Protein AF-A0A517VEU7-F1 (afdb_monomer_lite)

Secondary structure (DSSP, 8-state):
-HHHHHHHHHHHHHHHHHHHHHHHHHHHTTTTTTHHHHHHTTS-TTSPTTS---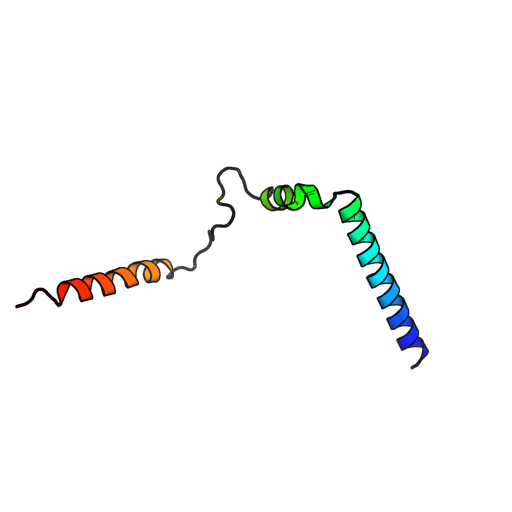--TTHHHHHHHHHHHHHHHHHTTS--

Foldseek 3Di:
DVVVVVVVVVVCCVVVVVVVVVVVVCVVVCVCVCVVVVVCVVDDPPDDDPDDPDDDPPVVVVVVVVVVVVVVVVVVPPPD

Radius of gyration: 28.08 Å; chains: 1; bounding box: 57×71×43 Å

pLDDT: mean 82.58, std 14.95, range [54.91, 98.56]

Sequence (80 aa):
MTLTHATIWLFMLLLGGTAVAALVWAFATNQLRDFQAGATSIFDDDEPIGEMTDTFPGDEAMFQSDQSIQRNLRNDGNEE

Structure (mmCIF, N/CA/C/O backbone):
data_AF-A0A517VEU7-F1
#
_entry.id   AF-A0A517VEU7-F1
#
loop_
_atom_site.group_PDB
_atom_site.id
_atom_site.type_symbol
_atom_site.label_atom_id
_atom_site.label_alt_id
_atom_site.label_comp_id
_atom_site.label_asym_id
_atom_site.label_entity_id
_atom_site.label_seq_id
_atom_site.pdbx_PDB_ins_code
_atom_site.Cartn_x
_atom_site.Cartn_y
_atom_site.Cartn_z
_atom_site.occupancy
_atom_site.B_iso_or_equiv
_atom_site.auth_seq_id
_atom_site.auth_comp_id
_atom_site.auth_asym_id
_atom_site.auth_atom_id
_atom_site.pdbx_PDB_model_num
ATOM 1 N N . MET A 1 1 ? 29.048 8.668 -4.838 1.00 70.44 1 MET A N 1
ATOM 2 C CA . MET A 1 1 ? 28.445 7.322 -4.727 1.00 70.44 1 MET A CA 1
ATOM 3 C C . MET A 1 1 ? 27.877 7.053 -3.339 1.00 70.44 1 MET A C 1
ATOM 5 O O . MET A 1 1 ? 26.752 6.610 -3.265 1.00 70.44 1 MET A O 1
ATOM 9 N N . THR A 1 2 ? 28.551 7.351 -2.229 1.00 92.88 2 THR A N 1
ATOM 10 C CA . THR A 1 2 ? 28.018 7.067 -0.875 1.00 92.88 2 THR A CA 1
ATOM 11 C C . THR A 1 2 ? 26.722 7.817 -0.523 1.00 92.88 2 THR A C 1
ATOM 13 O O . THR A 1 2 ? 25.801 7.213 0.017 1.00 92.88 2 THR A O 1
ATOM 16 N N . LEU A 1 3 ? 26.613 9.101 -0.889 1.00 94.75 3 LEU A N 1
ATOM 17 C CA . LEU A 1 3 ? 25.435 9.931 -0.597 1.00 94.75 3 LEU A CA 1
ATOM 18 C C . LEU A 1 3 ? 24.144 9.393 -1.235 1.00 94.75 3 LEU A C 1
ATOM 20 O O . LEU A 1 3 ? 23.123 9.314 -0.566 1.00 94.75 3 LEU A O 1
ATOM 24 N N . THR A 1 4 ? 24.194 8.972 -2.502 1.00 96.44 4 THR A N 1
ATOM 25 C CA . THR A 1 4 ? 23.015 8.452 -3.214 1.00 96.44 4 THR A CA 1
ATOM 26 C C . THR A 1 4 ? 22.492 7.170 -2.577 1.00 96.44 4 THR A C 1
ATOM 28 O O . THR A 1 4 ? 21.290 7.039 -2.368 1.00 96.44 4 THR A O 1
ATOM 31 N N . HIS A 1 5 ? 23.382 6.249 -2.196 1.00 96.38 5 HIS A N 1
ATOM 32 C CA . HIS A 1 5 ? 22.986 5.028 -1.492 1.00 96.38 5 HIS A CA 1
ATOM 33 C C . HIS A 1 5 ? 22.369 5.349 -0.126 1.00 96.38 5 HIS A C 1
ATOM 35 O O . HIS A 1 5 ? 21.342 4.772 0.218 1.00 96.38 5 HIS A O 1
ATOM 41 N N . ALA A 1 6 ? 22.940 6.295 0.627 1.00 97.50 6 ALA A N 1
ATOM 42 C CA . ALA A 1 6 ? 22.380 6.714 1.912 1.00 97.50 6 ALA A CA 1
ATOM 43 C C . ALA A 1 6 ? 20.959 7.283 1.761 1.00 97.50 6 ALA A C 1
ATOM 45 O O . ALA A 1 6 ? 20.077 6.941 2.545 1.00 97.50 6 ALA A O 1
ATOM 46 N N . THR A 1 7 ? 20.711 8.090 0.725 1.00 97.69 7 THR A N 1
ATOM 47 C CA . THR A 1 7 ? 19.371 8.614 0.433 1.00 97.69 7 THR A CA 1
ATOM 48 C C . THR A 1 7 ? 18.386 7.506 0.071 1.00 97.69 7 THR A C 1
ATOM 50 O O . THR A 1 7 ? 17.264 7.522 0.572 1.00 97.69 7 THR A O 1
ATOM 53 N N . ILE A 1 8 ? 18.796 6.532 -0.749 1.00 98.06 8 ILE A N 1
ATOM 54 C CA . ILE A 1 8 ? 17.948 5.388 -1.124 1.00 98.06 8 ILE A CA 1
ATOM 55 C C . ILE A 1 8 ? 17.561 4.585 0.119 1.00 98.06 8 ILE A C 1
ATOM 57 O O . ILE A 1 8 ? 16.377 4.345 0.344 1.00 98.06 8 ILE A O 1
ATOM 61 N N . TRP A 1 9 ? 18.536 4.221 0.954 1.00 98.06 9 TRP A N 1
ATOM 62 C CA . TRP A 1 9 ? 18.275 3.466 2.180 1.00 98.06 9 TRP A CA 1
ATOM 63 C C . TRP A 1 9 ? 17.371 4.228 3.146 1.00 98.06 9 TRP A C 1
ATOM 65 O O . TRP A 1 9 ? 16.443 3.641 3.698 1.00 98.06 9 TRP A O 1
ATOM 75 N N . LEU A 1 10 ? 17.591 5.534 3.307 1.00 98.12 10 LEU A N 1
ATOM 76 C CA . LEU A 1 10 ? 16.733 6.378 4.132 1.00 98.12 10 LEU A CA 1
ATOM 77 C C . LEU A 1 10 ? 15.289 6.377 3.618 1.00 98.12 10 LEU A C 1
ATOM 79 O O . LEU A 1 10 ? 14.368 6.143 4.394 1.00 98.12 10 LEU A O 1
ATOM 83 N N . PHE A 1 11 ? 15.087 6.601 2.318 1.00 98.44 11 PHE A N 1
ATOM 84 C CA . PHE A 1 11 ? 13.749 6.597 1.725 1.00 98.44 11 PHE A CA 1
ATOM 85 C C . PHE A 1 11 ? 13.067 5.237 1.854 1.00 98.44 11 PHE A C 1
ATOM 87 O O . PHE A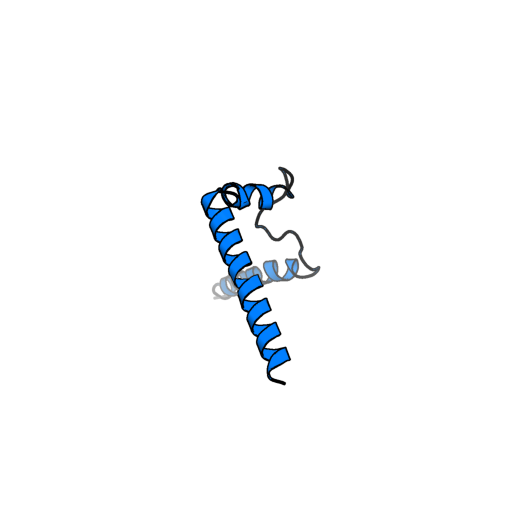 1 11 ? 11.884 5.177 2.182 1.00 98.44 11 PHE A O 1
ATOM 94 N N . MET A 1 12 ? 13.810 4.152 1.638 1.00 98.38 12 MET A N 1
ATOM 95 C CA . MET A 1 12 ? 13.280 2.796 1.738 1.00 98.38 12 MET A CA 1
ATOM 96 C C . MET A 1 12 ? 12.839 2.471 3.168 1.00 98.38 12 MET A C 1
ATOM 98 O O . MET A 1 12 ? 11.759 1.920 3.366 1.00 98.38 12 MET A O 1
ATOM 102 N N . LEU A 1 13 ? 13.633 2.866 4.168 1.00 98.44 13 LEU A N 1
ATOM 103 C CA . LEU A 1 13 ? 13.281 2.694 5.578 1.00 98.44 13 LEU A CA 1
ATOM 104 C C . LEU A 1 13 ? 12.098 3.571 5.987 1.00 98.44 13 LEU A C 1
ATOM 106 O O . LEU A 1 13 ? 11.228 3.101 6.715 1.00 98.44 13 LEU A O 1
ATOM 110 N N . LEU A 1 14 ? 12.040 4.816 5.509 1.00 98.56 14 LEU A N 1
ATOM 111 C CA . LEU A 1 14 ? 10.921 5.708 5.799 1.00 98.56 14 LEU A CA 1
ATOM 112 C C . LEU A 1 14 ? 9.623 5.176 5.195 1.00 98.56 14 LEU A C 1
ATOM 114 O O . LEU A 1 14 ? 8.657 5.007 5.928 1.00 98.56 14 LEU A O 1
ATOM 118 N N . LEU A 1 15 ? 9.602 4.866 3.897 1.00 98.25 15 LEU A N 1
ATOM 119 C CA . LEU A 1 15 ? 8.399 4.367 3.225 1.00 98.25 15 LEU A CA 1
ATOM 120 C C . LEU A 1 15 ? 7.986 2.983 3.728 1.00 98.25 15 LEU A C 1
ATOM 122 O O . LEU A 1 15 ? 6.807 2.749 3.976 1.00 98.25 15 LEU A O 1
ATOM 126 N N . GLY A 1 16 ? 8.941 2.072 3.915 1.00 98.25 16 GLY A N 1
ATOM 127 C CA . GLY A 1 16 ? 8.655 0.751 4.470 1.00 98.25 16 GLY A CA 1
ATOM 128 C C . GLY A 1 16 ? 8.130 0.843 5.903 1.00 98.25 16 GLY A C 1
ATOM 129 O O . GLY A 1 16 ? 7.121 0.226 6.238 1.00 98.25 16 GLY A O 1
ATOM 130 N N . GLY A 1 17 ? 8.770 1.665 6.738 1.00 98.38 17 GLY A N 1
ATOM 131 C CA . GLY A 1 17 ? 8.365 1.880 8.124 1.00 98.38 17 GLY A CA 1
ATOM 132 C C . GLY A 1 17 ? 6.981 2.515 8.246 1.00 98.38 17 GLY A C 1
ATOM 133 O O . GLY A 1 17 ? 6.162 2.037 9.032 1.00 98.38 17 GLY A O 1
ATOM 134 N N . THR A 1 18 ? 6.680 3.546 7.449 1.00 98.19 18 THR A N 1
ATOM 135 C CA . THR A 1 18 ? 5.349 4.170 7.459 1.00 98.19 18 THR A CA 1
ATOM 136 C C . THR A 1 18 ? 4.275 3.245 6.905 1.00 98.19 18 THR A C 1
ATOM 138 O O . THR A 1 18 ? 3.182 3.223 7.463 1.00 98.19 18 THR A O 1
ATOM 141 N N . ALA A 1 19 ? 4.572 2.438 5.882 1.00 98.00 19 ALA A N 1
ATOM 142 C CA . ALA A 1 19 ? 3.634 1.445 5.363 1.00 98.00 19 ALA A CA 1
ATOM 143 C C . ALA A 1 19 ? 3.265 0.401 6.427 1.00 98.00 19 ALA A C 1
ATOM 145 O O . ALA A 1 19 ? 2.083 0.132 6.640 1.00 98.00 19 ALA A O 1
ATOM 146 N N . VAL A 1 20 ? 4.254 -0.140 7.150 1.00 98.12 20 VAL A N 1
ATOM 147 C CA . VAL A 1 20 ? 4.001 -1.089 8.248 1.00 98.12 20 VAL A CA 1
ATOM 148 C C . VAL A 1 20 ? 3.221 -0.421 9.380 1.00 98.12 20 VAL A C 1
ATOM 150 O O . VAL A 1 20 ? 2.247 -0.992 9.866 1.00 98.12 20 VAL A O 1
ATOM 153 N N . ALA A 1 21 ? 3.593 0.797 9.779 1.00 97.81 21 ALA A N 1
ATOM 154 C CA . ALA A 1 21 ? 2.874 1.532 10.818 1.00 97.81 21 ALA A CA 1
ATOM 155 C C . ALA A 1 21 ? 1.410 1.805 10.427 1.00 97.81 21 ALA A C 1
ATOM 157 O O . ALA A 1 21 ? 0.508 1.600 11.240 1.00 97.81 21 ALA A O 1
ATOM 158 N N . ALA A 1 22 ? 1.165 2.210 9.178 1.00 97.12 22 ALA A N 1
ATOM 159 C CA . ALA A 1 22 ? -0.176 2.427 8.644 1.00 97.12 22 ALA A CA 1
ATOM 160 C C . ALA A 1 22 ? -0.989 1.127 8.600 1.00 97.12 22 ALA A C 1
ATOM 162 O O . ALA A 1 22 ? -2.161 1.126 8.969 1.00 97.12 22 ALA A O 1
ATOM 163 N N . LEU A 1 23 ? -0.364 0.011 8.216 1.00 95.75 23 LEU A N 1
ATOM 164 C CA . LEU A 1 23 ? -1.006 -1.301 8.210 1.00 95.75 23 LEU A CA 1
ATOM 165 C C . LEU A 1 23 ? -1.400 -1.744 9.627 1.00 95.75 23 LEU A C 1
ATOM 167 O O . LEU A 1 23 ? -2.535 -2.162 9.849 1.00 95.75 23 LEU A O 1
ATOM 171 N N . VAL A 1 24 ? -0.498 -1.606 10.602 1.00 97.19 24 VAL A N 1
ATOM 172 C CA . VAL A 1 24 ? -0.791 -1.910 12.014 1.00 97.19 24 VAL A CA 1
ATOM 173 C C . VAL A 1 24 ? -1.925 -1.029 12.534 1.00 97.19 24 VAL A C 1
ATOM 175 O O . VAL A 1 24 ? -2.829 -1.526 13.205 1.00 97.19 24 VAL A O 1
ATOM 178 N N . TRP A 1 25 ? -1.921 0.261 12.193 1.00 97.44 25 TRP A N 1
ATOM 179 C CA . TRP A 1 25 ? -3.010 1.168 12.543 1.00 97.44 25 TRP A CA 1
ATOM 180 C C . TRP A 1 25 ? -4.342 0.738 11.917 1.00 97.44 25 TRP A C 1
ATOM 182 O O . TRP A 1 25 ? -5.358 0.731 12.611 1.00 97.44 25 TRP A O 1
ATOM 192 N N . ALA A 1 26 ? -4.346 0.321 10.649 1.00 95.31 26 ALA A N 1
ATOM 193 C CA . ALA A 1 26 ? -5.544 -0.156 9.961 1.00 95.31 26 ALA A CA 1
ATOM 194 C C . ALA A 1 26 ? -6.125 -1.419 10.621 1.00 95.31 26 ALA A C 1
ATOM 196 O O . ALA A 1 26 ? -7.341 -1.512 10.800 1.00 95.31 26 ALA A O 1
ATOM 197 N N . PHE A 1 27 ? -5.271 -2.352 11.056 1.00 94.94 27 PHE A N 1
ATOM 198 C CA . PHE A 1 27 ? -5.704 -3.506 11.850 1.00 94.94 27 PHE A CA 1
ATOM 199 C C . PHE A 1 27 ? -6.254 -3.087 13.219 1.00 94.94 27 PHE A C 1
ATOM 201 O O . PHE A 1 27 ? -7.343 -3.512 13.594 1.00 94.94 27 PHE A O 1
ATOM 208 N N . ALA A 1 28 ? -5.548 -2.217 13.947 1.00 95.00 28 ALA A N 1
ATOM 209 C CA . ALA A 1 28 ? -5.958 -1.769 15.280 1.00 95.00 28 ALA A CA 1
ATOM 210 C C . ALA A 1 28 ? -7.272 -0.967 15.274 1.00 95.00 28 ALA A C 1
ATOM 212 O O . ALA A 1 28 ? -8.033 -1.008 16.238 1.00 95.00 28 ALA A O 1
ATOM 213 N N . THR A 1 29 ? -7.549 -0.246 14.188 1.00 96.00 29 THR A N 1
ATOM 214 C CA . THR A 1 29 ? -8.787 0.526 13.997 1.00 96.00 29 THR A CA 1
ATOM 215 C C . THR A 1 29 ? -9.868 -0.247 13.247 1.00 96.00 29 THR A C 1
ATOM 217 O O . THR A 1 29 ? -10.918 0.313 12.940 1.00 96.00 29 THR A O 1
ATOM 220 N N . ASN A 1 30 ? -9.646 -1.541 12.993 1.00 91.56 30 ASN A N 1
ATOM 221 C CA . ASN A 1 30 ? -10.611 -2.427 12.351 1.00 91.56 30 ASN A CA 1
ATOM 222 C C . ASN A 1 30 ? -11.041 -1.958 10.943 1.00 91.56 30 ASN A C 1
ATOM 224 O O . ASN A 1 30 ? -12.119 -2.315 10.472 1.00 91.56 30 ASN A O 1
ATOM 228 N N . GLN A 1 31 ? -10.190 -1.194 10.249 1.00 90.50 31 GLN A N 1
ATOM 229 C CA . GLN A 1 31 ? -10.447 -0.687 8.889 1.00 90.50 31 GLN A CA 1
ATOM 230 C C . GLN A 1 31 ? -10.600 -1.819 7.865 1.00 90.50 31 GLN A C 1
ATOM 232 O O . GLN A 1 31 ? -11.207 -1.641 6.818 1.00 90.50 31 GLN A O 1
ATOM 237 N N . LEU A 1 32 ? -10.071 -3.002 8.184 1.00 89.25 32 LEU A N 1
ATOM 238 C CA . LEU A 1 32 ? -10.171 -4.208 7.364 1.00 89.25 32 LEU A CA 1
ATOM 239 C C . LEU A 1 32 ? -11.323 -5.138 7.791 1.00 89.25 32 LEU A C 1
ATOM 241 O O . LEU A 1 32 ? -11.428 -6.238 7.257 1.00 89.25 32 LEU A O 1
ATOM 245 N N . ARG A 1 33 ? -12.183 -4.735 8.744 1.00 89.75 33 ARG A N 1
ATOM 246 C CA . ARG A 1 33 ? -13.274 -5.589 9.261 1.00 89.75 33 ARG A CA 1
ATOM 247 C C . ARG A 1 33 ? -14.235 -6.024 8.164 1.00 89.75 33 ARG A C 1
ATOM 249 O O . ARG A 1 33 ? -14.547 -7.201 8.050 1.00 89.75 33 ARG A O 1
ATOM 256 N N . ASP A 1 34 ? -14.683 -5.056 7.375 1.00 89.38 34 ASP A N 1
ATOM 257 C CA . ASP A 1 34 ? -15.744 -5.235 6.384 1.00 89.38 34 ASP A CA 1
ATOM 258 C C . ASP A 1 34 ? -15.149 -5.332 4.968 1.00 89.38 34 ASP A C 1
ATOM 260 O O . ASP A 1 34 ? -15.787 -4.982 3.977 1.00 89.38 34 ASP A O 1
ATOM 264 N N . PHE A 1 35 ? -13.904 -5.819 4.866 1.00 89.06 35 PHE A N 1
ATOM 265 C CA . PHE A 1 35 ? -13.182 -5.946 3.599 1.00 89.06 35 PHE A CA 1
ATOM 266 C C . PHE A 1 35 ? -13.953 -6.802 2.585 1.00 89.06 35 PHE A C 1
ATOM 268 O O . PHE A 1 35 ? -14.048 -6.436 1.416 1.00 89.06 35 PHE A O 1
ATOM 275 N N . GLN A 1 36 ? -14.576 -7.891 3.051 1.00 87.56 36 GLN A N 1
ATOM 276 C CA . GLN A 1 36 ? -15.423 -8.740 2.214 1.00 87.56 36 GLN A CA 1
ATOM 277 C C . GLN A 1 36 ? -16.631 -7.973 1.667 1.00 87.56 36 GLN A C 1
ATOM 279 O O . GLN A 1 36 ? -16.932 -8.103 0.490 1.00 87.56 36 GLN A O 1
ATOM 284 N N . ALA A 1 37 ? -17.286 -7.150 2.489 1.00 87.69 37 ALA A N 1
ATOM 285 C CA . ALA A 1 37 ? -18.463 -6.395 2.068 1.00 87.69 37 ALA A CA 1
ATOM 286 C C . ALA A 1 37 ? -18.124 -5.379 0.967 1.00 87.69 37 ALA A C 1
ATOM 288 O O . ALA A 1 37 ? -18.888 -5.224 0.022 1.00 87.69 37 ALA A O 1
ATOM 289 N N . GLY A 1 38 ? -16.960 -4.725 1.055 1.00 87.94 38 GLY A N 1
ATOM 290 C CA . GLY A 1 38 ? -16.466 -3.855 -0.015 1.00 87.94 38 GLY A CA 1
ATOM 291 C C . GLY A 1 38 ? -16.067 -4.623 -1.279 1.00 87.94 38 GLY A C 1
ATOM 292 O O . GLY A 1 38 ? -16.323 -4.162 -2.384 1.00 87.94 38 GLY A O 1
ATOM 293 N N . ALA A 1 39 ? -15.474 -5.812 -1.139 1.00 89.81 39 ALA A N 1
ATOM 294 C CA . ALA A 1 39 ? -15.150 -6.659 -2.287 1.00 89.81 39 ALA A CA 1
ATOM 295 C C . ALA A 1 39 ? -16.406 -7.170 -3.014 1.00 89.81 39 ALA A C 1
ATOM 297 O O . ALA A 1 39 ? -16.384 -7.324 -4.232 1.00 89.81 39 ALA A O 1
ATOM 298 N N . THR A 1 40 ? -17.497 -7.413 -2.283 1.00 91.06 40 THR A N 1
ATOM 299 C CA . THR A 1 40 ? -18.759 -7.886 -2.860 1.00 91.06 40 THR A CA 1
ATOM 300 C C . THR A 1 40 ? -19.694 -6.760 -3.300 1.00 91.06 40 THR A C 1
ATOM 302 O O . THR A 1 40 ? -20.669 -7.043 -3.975 1.00 91.06 40 THR A O 1
ATOM 305 N N . SER A 1 41 ? -19.423 -5.493 -2.966 1.00 90.94 41 SER A N 1
ATOM 306 C CA . SER A 1 41 ? -20.346 -4.376 -3.247 1.00 90.94 41 SER A CA 1
ATOM 307 C C . SER A 1 41 ? -20.462 -3.986 -4.722 1.00 90.94 41 SER A C 1
ATOM 309 O O . SER A 1 41 ? -21.254 -3.115 -5.060 1.00 90.94 41 SER A O 1
ATOM 311 N N . ILE A 1 42 ? -19.588 -4.524 -5.570 1.00 89.00 42 ILE A N 1
ATOM 312 C CA . ILE A 1 42 ? -19.611 -4.333 -7.024 1.00 89.00 42 ILE A CA 1
ATOM 313 C C . ILE A 1 42 ? -20.672 -5.228 -7.677 1.00 89.00 42 ILE A C 1
ATOM 315 O O . ILE A 1 42 ? -21.188 -4.859 -8.725 1.00 89.00 42 ILE A O 1
ATOM 319 N N . PHE A 1 43 ? -20.971 -6.373 -7.065 1.00 88.75 43 PHE A N 1
ATOM 320 C CA . PHE A 1 43 ? -21.939 -7.329 -7.578 1.00 88.75 43 PHE A CA 1
ATOM 321 C C . PHE A 1 43 ? -23.343 -6.904 -7.154 1.00 88.75 43 PHE A C 1
ATOM 323 O O . PHE A 1 43 ? -23.566 -6.576 -5.985 1.00 88.75 43 PHE A O 1
ATOM 330 N N . ASP A 1 44 ? -24.277 -6.931 -8.098 1.00 87.25 44 ASP A N 1
ATOM 331 C CA . ASP A 1 44 ? -25.701 -6.795 -7.800 1.00 87.25 44 ASP A CA 1
ATOM 332 C C . ASP A 1 44 ? -26.249 -8.099 -7.186 1.00 87.25 44 ASP A C 1
ATOM 334 O O . ASP A 1 44 ? -25.613 -9.153 -7.251 1.00 87.25 44 ASP A O 1
ATOM 338 N N . ASP A 1 45 ? -27.452 -8.048 -6.603 1.00 86.38 45 ASP A N 1
ATOM 339 C CA . ASP A 1 45 ? -28.063 -9.182 -5.883 1.00 86.38 45 ASP A CA 1
ATOM 340 C C . ASP A 1 45 ? -28.232 -10.454 -6.743 1.00 86.38 45 ASP A C 1
ATOM 342 O O . ASP A 1 45 ? -28.304 -11.561 -6.207 1.00 86.38 45 ASP A O 1
ATOM 346 N N . ASP A 1 46 ? -28.285 -10.300 -8.068 1.00 85.38 46 ASP A N 1
ATOM 347 C CA . ASP A 1 46 ? -28.466 -11.388 -9.034 1.00 85.38 46 ASP A CA 1
ATOM 348 C C . ASP A 1 46 ? -27.138 -11.901 -9.638 1.00 85.38 46 ASP A C 1
ATOM 350 O O . ASP A 1 46 ? -27.143 -12.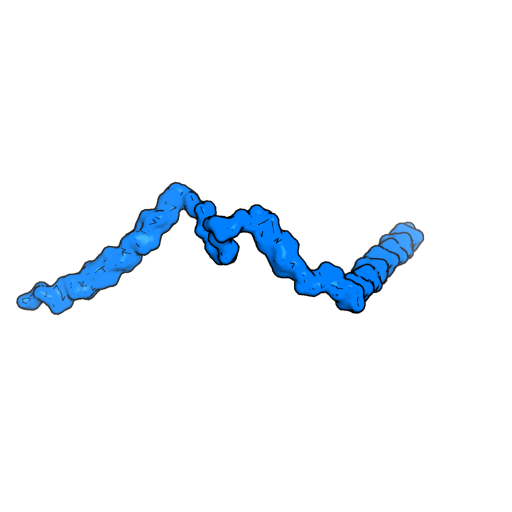885 -10.385 1.00 85.38 46 ASP A O 1
ATOM 354 N N . GLU A 1 47 ? -25.998 -11.258 -9.356 1.00 84.38 47 GLU A N 1
ATOM 355 C CA . GLU A 1 47 ? -24.707 -11.633 -9.946 1.00 84.38 47 GLU A CA 1
ATOM 356 C C . GLU A 1 47 ? -23.990 -12.740 -9.146 1.00 84.38 47 GLU A C 1
ATOM 358 O O . GLU A 1 47 ? -23.894 -12.676 -7.915 1.00 84.38 47 GLU A O 1
ATOM 363 N N . PRO A 1 48 ? -23.429 -13.768 -9.816 1.00 82.50 48 PRO A N 1
ATOM 364 C CA . PRO A 1 48 ? -22.793 -14.881 -9.126 1.00 82.50 48 PRO A CA 1
ATOM 365 C C . PRO A 1 48 ? -21.402 -14.495 -8.600 1.00 82.50 48 PRO A C 1
ATOM 367 O O . PRO A 1 48 ? -20.461 -14.230 -9.350 1.00 82.50 48 PRO A O 1
ATOM 370 N N . ILE A 1 49 ? -21.247 -14.507 -7.275 1.00 87.31 49 ILE A N 1
ATOM 371 C CA . ILE A 1 49 ? -19.977 -14.212 -6.602 1.00 87.31 49 ILE A CA 1
ATOM 372 C C . ILE A 1 49 ? -19.133 -15.486 -6.510 1.00 87.31 49 ILE A C 1
ATOM 374 O O . ILE A 1 49 ? -19.524 -16.466 -5.881 1.00 87.31 49 ILE A O 1
ATOM 378 N N . GLY A 1 50 ? -17.921 -15.439 -7.065 1.00 84.44 50 GLY A N 1
ATOM 379 C CA . GLY A 1 50 ? -16.966 -16.551 -7.003 1.00 84.44 50 GLY A CA 1
ATOM 380 C C . GLY A 1 50 ? -17.139 -17.601 -8.103 1.00 84.44 50 GLY A C 1
ATOM 381 O O . GLY A 1 50 ? -16.409 -18.591 -8.099 1.00 84.44 50 GLY A O 1
ATOM 382 N N . GLU A 1 51 ? -18.042 -17.371 -9.058 1.00 83.69 51 GLU A N 1
ATOM 383 C CA . GLU A 1 51 ? -18.187 -18.187 -10.264 1.00 83.69 51 GLU A CA 1
ATOM 384 C C . GLU A 1 51 ? -17.622 -17.439 -11.478 1.00 83.69 51 GLU A C 1
ATOM 386 O O . GLU A 1 51 ? -17.748 -16.221 -11.605 1.00 83.69 51 GLU A O 1
ATOM 391 N N . MET A 1 52 ? -16.958 -18.168 -12.372 1.00 79.75 52 MET A N 1
ATOM 392 C CA . MET A 1 52 ? -16.439 -17.608 -13.617 1.00 79.75 52 MET A CA 1
ATOM 393 C C . MET A 1 52 ? -17.600 -17.421 -14.600 1.00 79.75 52 MET A C 1
ATOM 395 O O . MET A 1 52 ? -18.211 -18.400 -15.016 1.00 79.75 52 MET A O 1
ATOM 399 N N . THR A 1 53 ? -17.906 -16.173 -14.959 1.00 80.88 53 THR A N 1
ATOM 400 C CA . THR A 1 53 ? -19.007 -15.827 -15.880 1.00 80.88 53 THR A CA 1
ATOM 401 C C . THR A 1 53 ? -18.564 -15.645 -17.330 1.00 80.88 53 THR A C 1
ATOM 403 O O . THR A 1 53 ? -19.388 -15.733 -18.235 1.00 80.88 53 THR A O 1
ATOM 406 N N . ASP A 1 54 ? -17.273 -15.406 -17.564 1.00 80.38 54 ASP A N 1
ATOM 407 C CA . ASP A 1 54 ? -16.698 -15.291 -18.904 1.00 80.38 54 ASP A CA 1
ATOM 408 C C . ASP A 1 54 ? -16.188 -16.657 -19.373 1.00 80.38 54 ASP A C 1
ATOM 410 O O . ASP A 1 54 ? -15.548 -17.387 -18.618 1.00 80.38 54 ASP A O 1
ATOM 414 N N . THR A 1 55 ? -16.482 -17.040 -20.610 1.00 80.94 55 THR A N 1
ATOM 415 C CA . THR A 1 55 ? -16.008 -18.289 -21.218 1.00 80.94 55 THR A CA 1
ATOM 416 C C . THR A 1 55 ? -15.709 -18.026 -22.685 1.00 80.94 55 THR A C 1
ATOM 418 O O . THR A 1 55 ? -16.521 -17.438 -23.402 1.00 80.94 55 THR A O 1
ATOM 421 N N . PHE A 1 56 ? -14.537 -18.461 -23.154 1.00 80.12 56 PHE A N 1
ATOM 422 C CA . PHE A 1 56 ? -14.175 -18.277 -24.553 1.00 80.12 56 PHE A CA 1
ATOM 423 C C . PHE A 1 56 ? -15.031 -19.190 -25.450 1.00 80.12 56 PHE A C 1
ATOM 425 O O . PHE A 1 56 ? -15.275 -20.353 -25.109 1.00 80.12 56 PHE A O 1
ATOM 432 N N . PRO A 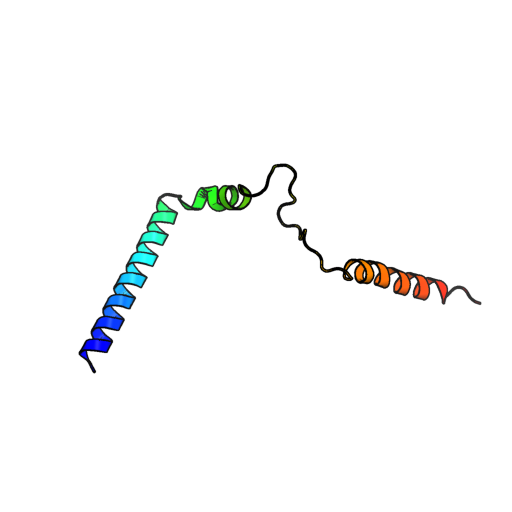1 57 ? -15.476 -18.710 -26.628 1.00 75.88 57 PRO A N 1
ATOM 433 C CA . PRO A 1 57 ? -16.238 -19.531 -27.561 1.00 75.88 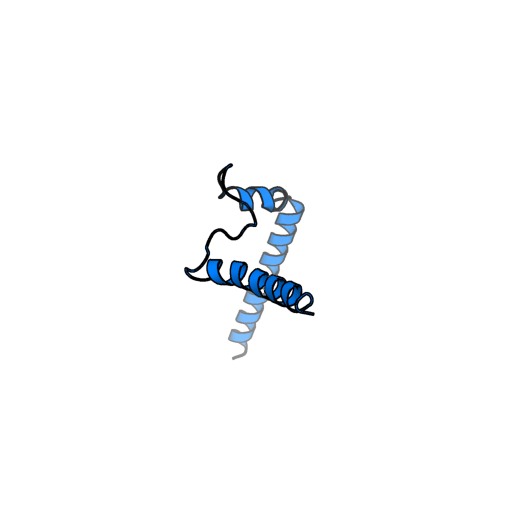57 PRO A CA 1
ATOM 434 C C . PRO A 1 57 ? -15.451 -20.795 -27.943 1.00 75.88 57 PRO A C 1
ATOM 436 O O . PRO A 1 57 ? -14.400 -20.704 -28.575 1.00 75.88 57 PRO A O 1
ATOM 439 N N . GLY A 1 58 ? -15.963 -21.971 -27.566 1.00 72.19 58 GLY A N 1
ATOM 440 C CA . GLY A 1 58 ? -15.325 -23.272 -27.811 1.00 72.19 58 GLY A CA 1
ATOM 441 C C . GLY A 1 58 ? -15.039 -24.100 -26.554 1.00 72.19 58 GLY A C 1
ATOM 442 O O . GLY A 1 58 ? -14.937 -25.322 -26.666 1.00 72.19 58 GLY A O 1
ATOM 443 N N . ASP A 1 59 ? -15.002 -23.489 -25.367 1.00 65.06 59 ASP A N 1
ATOM 444 C CA . ASP A 1 59 ? -14.752 -24.220 -24.114 1.00 65.06 59 ASP A CA 1
ATOM 445 C C . ASP A 1 59 ? -15.979 -25.029 -23.648 1.00 65.06 59 ASP A C 1
ATOM 447 O O . ASP A 1 59 ? -15.829 -26.130 -23.114 1.00 65.06 59 ASP A O 1
ATOM 451 N N . GLU A 1 60 ? -17.204 -24.584 -23.961 1.00 59.97 60 GLU A N 1
ATOM 452 C CA . GLU A 1 60 ? -18.433 -25.357 -23.692 1.00 59.97 60 GLU A CA 1
ATOM 453 C C . GLU A 1 60 ? -18.443 -26.728 -24.393 1.00 59.97 60 GLU A C 1
ATOM 455 O O . GLU A 1 60 ? -18.984 -27.710 -23.874 1.00 59.97 60 GLU A O 1
ATOM 460 N N . ALA A 1 61 ? -17.800 -26.823 -25.562 1.00 57.41 61 ALA A N 1
ATOM 461 C CA . ALA A 1 61 ? -17.714 -28.063 -26.325 1.00 57.41 61 ALA A CA 1
ATOM 462 C C . ALA A 1 61 ? -16.757 -29.089 -25.683 1.00 57.41 61 ALA A C 1
ATOM 464 O O . ALA A 1 61 ? -16.957 -30.295 -25.852 1.00 57.41 61 ALA A O 1
ATOM 465 N N . MET A 1 62 ? -15.755 -28.648 -24.907 1.00 55.66 62 MET A N 1
ATOM 466 C CA . MET A 1 62 ? -14.838 -29.563 -24.213 1.00 55.66 62 MET A CA 1
ATOM 467 C C . MET A 1 62 ? -15.489 -30.241 -23.004 1.00 55.66 62 MET A C 1
ATOM 469 O O . MET A 1 62 ? -15.284 -31.443 -22.824 1.00 55.66 62 MET A O 1
ATOM 473 N N . PHE A 1 63 ? -16.334 -29.542 -22.238 1.00 58.75 63 PHE A N 1
ATOM 474 C CA . PHE A 1 63 ? -17.015 -30.137 -21.076 1.00 58.75 63 PHE A CA 1
ATOM 475 C C . PHE A 1 63 ? -18.028 -31.230 -21.459 1.00 58.75 63 PHE A C 1
ATOM 477 O O . PHE A 1 63 ? -18.253 -32.161 -20.687 1.00 58.75 63 PHE A O 1
ATOM 484 N N . GLN A 1 64 ? -18.607 -31.177 -22.665 1.00 57.44 64 GLN A N 1
ATOM 485 C CA . GLN A 1 64 ? -19.488 -32.244 -23.167 1.00 57.44 64 GLN A CA 1
ATOM 486 C C . GLN A 1 64 ? -18.722 -33.455 -23.721 1.00 57.44 64 GLN A C 1
ATOM 488 O O . GLN A 1 64 ? -19.231 -34.580 -23.678 1.00 57.44 64 GLN A O 1
ATOM 493 N N . SER A 1 65 ? -17.503 -33.254 -24.231 1.00 56.88 65 SER A N 1
ATOM 494 C CA . SER A 1 65 ? -16.748 -34.307 -24.924 1.00 56.88 65 SER A CA 1
ATOM 495 C C . SER A 1 65 ? -16.302 -35.454 -24.004 1.00 56.88 65 SER A C 1
ATOM 497 O O . SER A 1 65 ? -16.252 -36.605 -24.445 1.00 56.88 65 SER A O 1
ATOM 499 N N . ASP A 1 66 ? -16.103 -35.190 -22.709 1.00 57.06 66 ASP A N 1
ATOM 500 C CA . ASP A 1 66 ? -15.607 -36.192 -21.755 1.00 57.06 66 ASP A CA 1
ATOM 501 C C . ASP A 1 66 ? -16.670 -37.236 -21.344 1.00 57.06 66 ASP A C 1
ATOM 503 O O . ASP A 1 66 ? -16.360 -38.381 -21.010 1.00 57.06 66 ASP A O 1
ATOM 507 N N . GLN A 1 67 ? -17.966 -36.921 -21.471 1.00 60.19 67 GLN A N 1
ATOM 508 C CA . GLN A 1 67 ? -19.019 -37.911 -21.190 1.00 60.19 67 GLN A CA 1
ATOM 509 C C . GLN A 1 67 ? -19.198 -38.945 -22.308 1.00 60.19 67 GLN A C 1
ATOM 511 O O . GLN A 1 67 ? -19.714 -40.042 -22.068 1.00 60.19 67 GLN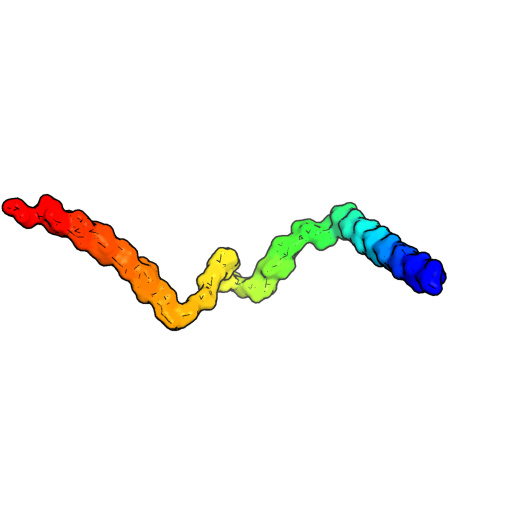 A O 1
ATOM 516 N N . SER A 1 68 ? -18.770 -38.624 -23.532 1.00 60.12 68 SER A N 1
ATOM 517 C CA . SER A 1 68 ? -18.820 -39.566 -24.655 1.00 60.12 68 SER A CA 1
ATOM 518 C C . SER A 1 68 ? -17.800 -40.697 -24.493 1.00 60.12 68 SER A C 1
ATOM 520 O O . SER A 1 68 ? -18.111 -41.847 -24.800 1.00 60.12 68 SER A O 1
ATOM 522 N N . ILE A 1 69 ? -16.633 -40.402 -23.907 1.00 61.09 69 ILE A N 1
ATOM 523 C CA . ILE A 1 69 ? -15.584 -41.388 -23.635 1.00 61.09 69 ILE A CA 1
ATOM 524 C C . ILE A 1 69 ? -16.074 -42.419 -22.613 1.00 61.09 69 ILE A C 1
ATOM 526 O O . ILE A 1 69 ? -15.985 -43.620 -22.863 1.00 61.09 69 ILE A O 1
ATOM 530 N N . GLN A 1 70 ? -16.696 -41.977 -21.514 1.00 61.28 70 GLN A N 1
ATOM 531 C CA . GLN A 1 70 ? -17.277 -42.897 -20.525 1.00 61.28 70 GLN A CA 1
ATOM 532 C C . GLN A 1 70 ? -18.437 -43.726 -21.094 1.00 61.28 70 GLN A C 1
ATOM 534 O O . GLN A 1 70 ? -18.581 -44.906 -20.769 1.00 61.28 70 GLN A O 1
ATOM 539 N N . ARG A 1 71 ? -19.264 -43.131 -21.963 1.00 63.91 71 ARG A N 1
ATOM 540 C CA . ARG A 1 71 ? -20.381 -43.837 -22.606 1.00 63.91 71 ARG A CA 1
ATOM 541 C C . ARG A 1 71 ? -19.892 -44.924 -23.568 1.00 63.91 71 ARG A C 1
ATOM 543 O O . ARG A 1 71 ? -20.461 -46.011 -23.567 1.00 63.91 71 ARG A O 1
ATOM 550 N N . ASN A 1 72 ? -18.834 -44.653 -24.329 1.00 63.31 72 ASN A N 1
ATOM 551 C CA . ASN A 1 72 ? -18.249 -45.613 -25.267 1.00 63.31 72 ASN A CA 1
ATOM 552 C C . ASN A 1 72 ? -17.551 -46.772 -24.536 1.00 63.31 72 ASN A C 1
ATOM 554 O O . ASN A 1 72 ? -17.766 -47.924 -24.895 1.00 63.31 72 ASN A O 1
ATOM 558 N N . LEU A 1 73 ? -16.830 -46.497 -23.442 1.00 63.59 73 LEU A N 1
ATOM 559 C CA . LEU A 1 73 ? -16.219 -47.536 -22.595 1.00 63.59 73 LEU A CA 1
ATOM 560 C C . LEU A 1 73 ? -17.256 -48.464 -21.942 1.00 63.59 73 LEU A C 1
ATOM 562 O O . LEU A 1 73 ? -16.989 -49.639 -21.712 1.00 63.59 73 LEU A O 1
ATOM 566 N N . ARG A 1 74 ? -18.451 -47.946 -21.636 1.00 66.44 74 ARG A N 1
ATOM 567 C CA . ARG A 1 74 ? -19.550 -48.740 -21.070 1.00 66.44 74 ARG A CA 1
ATOM 568 C C . ARG A 1 74 ? -20.240 -49.640 -22.101 1.00 66.44 74 ARG A C 1
ATOM 570 O O . ARG A 1 74 ? -20.867 -50.617 -21.702 1.00 66.44 74 ARG A O 1
ATOM 577 N N . ASN A 1 75 ? -20.169 -49.303 -23.389 1.00 63.06 75 ASN A N 1
ATOM 578 C CA . ASN A 1 75 ? -20.850 -50.051 -24.447 1.00 63.06 75 ASN A CA 1
ATOM 579 C C . ASN A 1 75 ? -19.994 -51.184 -25.040 1.00 63.06 75 ASN A C 1
ATOM 581 O O . ASN A 1 75 ? -20.549 -52.151 -25.541 1.00 63.06 75 ASN A O 1
ATOM 585 N N . ASP A 1 76 ? -18.668 -51.104 -24.909 1.00 62.19 76 ASP A N 1
ATOM 586 C CA . ASP A 1 76 ? -17.707 -52.095 -25.432 1.00 62.19 76 ASP A CA 1
ATOM 587 C C . ASP A 1 76 ? -17.743 -53.448 -24.679 1.00 62.19 76 ASP A C 1
ATOM 589 O O . ASP A 1 76 ? -17.176 -54.441 -25.115 1.00 62.19 76 ASP A O 1
ATOM 593 N N . GLY A 1 77 ? -18.422 -53.504 -23.526 1.00 61.16 77 GLY A N 1
ATOM 594 C CA . GLY A 1 77 ? -18.559 -54.712 -22.702 1.00 61.16 77 GLY A CA 1
ATOM 595 C C . GLY A 1 77 ? -19.823 -55.546 -22.950 1.00 61.16 77 GLY A C 1
ATOM 596 O O . GLY A 1 77 ? -20.054 -56.485 -22.196 1.00 61.16 77 GLY A O 1
ATOM 597 N N . ASN A 1 78 ? -20.661 -55.191 -23.934 1.00 62.44 78 ASN A N 1
ATOM 598 C CA . ASN A 1 78 ? -21.973 -55.823 -24.163 1.00 62.44 78 ASN A CA 1
ATOM 599 C C . ASN A 1 78 ? -22.138 -56.445 -25.567 1.00 62.44 78 ASN A C 1
ATOM 601 O O . ASN A 1 78 ? -23.262 -56.769 -25.948 1.00 62.44 78 ASN A O 1
ATOM 605 N N . GLU A 1 79 ? -21.058 -56.601 -26.335 1.00 61.25 79 GLU A N 1
ATOM 606 C CA . GLU A 1 79 ? -21.073 -57.247 -27.658 1.00 61.25 79 GLU A CA 1
ATOM 607 C C . GLU A 1 79 ? -20.461 -58.666 -27.613 1.00 61.25 79 GLU A C 1
ATOM 609 O O . GLU A 1 79 ? -19.516 -58.965 -28.343 1.00 61.25 79 GLU A O 1
ATOM 614 N N . GLU A 1 80 ? -20.999 -59.541 -26.749 1.00 54.91 80 GLU A N 1
ATOM 615 C CA . GLU A 1 80 ? -20.783 -61.007 -26.800 1.00 54.91 80 GLU A CA 1
ATOM 616 C C . GLU A 1 80 ? -21.966 -61.740 -27.452 1.00 54.91 80 GLU A C 1
ATOM 618 O O . GLU A 1 80 ? -23.127 -61.492 -27.045 1.00 54.91 80 GLU A O 1
#

Organism: NCBI:txid2527971